Protein AF-X0VYD3-F1 (afdb_monomer_lite)

InterPro domains:
  IPR001264 Glycosyl transferase, family 51 [PF00912] (18-66)
  IPR023346 Lysozyme-like domain superfamily [SSF53955] (6-66)
  IPR036950 Transglycosylase domain [G3DSA:1.10.3810.10] (11-66)
  IPR050396 Glycosyltransferase 51/Transpeptidase [PTHR32282] (4-66)

Secondary structure (DSSP, 8-state):
--------PPEEEE-TTS-EEEEE-SS------GGGS-HHHHHHHHHHH-TTGGGSSS--TTTTT-

Structure (mmCIF, N/CA/C/O backbone):
data_AF-X0VYD3-F1
#
_entry.id   AF-X0VYD3-F1
#
loop_
_atom_site.group_PDB
_atom_site.id
_atom_site.type_symbol
_atom_site.label_atom_id
_atom_site.label_alt_id
_atom_site.label_comp_id
_atom_site.label_asym_id
_atom_site.label_entity_id
_atom_site.label_seq_id
_atom_site.pdbx_PDB_ins_code
_atom_site.Cartn_x
_atom_site.Cartn_y
_atom_site.Cartn_z
_atom_site.occupancy
_atom_site.B_iso_or_equiv
_atom_site.auth_seq_id
_atom_site.auth_comp_id
_atom_site.auth_asym_id
_atom_site.auth_atom_id
_atom_site.pdbx_PDB_model_num
ATOM 1 N N . MET A 1 1 ? -13.520 -8.563 -21.801 1.00 40.25 1 MET A N 1
ATOM 2 C CA . MET A 1 1 ? -14.138 -8.201 -20.515 1.00 40.25 1 MET A CA 1
ATOM 3 C C . MET A 1 1 ? -12.994 -8.226 -19.527 1.00 40.25 1 MET A C 1
ATOM 5 O O . MET A 1 1 ? -12.445 -9.295 -19.319 1.00 40.25 1 MET A O 1
ATOM 9 N N . LEU A 1 2 ? -12.488 -7.056 -19.138 1.00 53.03 2 LEU A N 1
ATOM 10 C CA . LEU A 1 2 ? -11.443 -6.982 -18.117 1.00 53.03 2 LEU A CA 1
ATOM 11 C C . LEU A 1 2 ? -12.110 -7.405 -16.809 1.00 53.03 2 LEU A C 1
ATOM 13 O O . LEU A 1 2 ? -13.192 -6.905 -16.509 1.00 53.03 2 LEU A O 1
ATOM 17 N N . GLU A 1 3 ? -11.537 -8.388 -16.126 1.00 62.78 3 GLU A N 1
ATOM 18 C CA . GLU A 1 3 ? -11.983 -8.770 -14.790 1.00 62.78 3 GLU A CA 1
ATOM 19 C C . GLU A 1 3 ? -11.850 -7.543 -13.886 1.00 62.78 3 GLU A C 1
ATOM 21 O O . GLU A 1 3 ? -10.791 -6.911 -13.844 1.00 62.78 3 GLU A O 1
ATOM 26 N N . GLU A 1 4 ? -12.934 -7.165 -13.214 1.00 69.06 4 GLU A N 1
ATOM 27 C CA . GLU A 1 4 ? -12.845 -6.192 -12.133 1.00 69.06 4 GLU A CA 1
ATOM 28 C C . GLU A 1 4 ? -12.049 -6.854 -11.008 1.00 69.06 4 GLU A C 1
ATOM 30 O O . GLU A 1 4 ? -12.458 -7.861 -10.430 1.00 69.06 4 GLU A O 1
ATOM 35 N N . PHE A 1 5 ? -10.842 -6.344 -10.775 1.00 68.56 5 PHE A N 1
ATOM 36 C CA . PHE A 1 5 ? -9.985 -6.814 -9.701 1.00 68.56 5 PHE A CA 1
ATOM 37 C C . PHE A 1 5 ? -10.494 -6.223 -8.386 1.00 68.56 5 PHE A C 1
ATOM 39 O O . PHE A 1 5 ? -10.219 -5.066 -8.082 1.00 68.56 5 PHE A O 1
ATOM 46 N N . GLU A 1 6 ? -11.235 -7.021 -7.621 1.00 75.38 6 GLU A N 1
ATOM 47 C CA . GLU A 1 6 ? -11.651 -6.699 -6.254 1.00 75.38 6 GLU A CA 1
ATOM 48 C C . GLU A 1 6 ? -10.775 -7.485 -5.265 1.00 75.38 6 GLU A C 1
ATOM 50 O O . GLU A 1 6 ? -11.020 -8.670 -5.010 1.00 75.38 6 GLU A O 1
ATOM 55 N N . PRO A 1 7 ? -9.688 -6.895 -4.740 1.00 72.00 7 PRO A N 1
ATOM 56 C CA . PRO A 1 7 ? -8.840 -7.587 -3.785 1.00 72.00 7 PRO A CA 1
ATOM 57 C C . PRO A 1 7 ? -9.549 -7.746 -2.437 1.00 72.00 7 PRO A C 1
ATOM 59 O O . PRO A 1 7 ? -10.277 -6.873 -1.972 1.00 72.00 7 PRO A O 1
ATOM 62 N N . ASN A 1 8 ? -9.255 -8.847 -1.746 1.00 77.56 8 ASN A N 1
ATOM 63 C CA . ASN A 1 8 ? -9.650 -9.004 -0.350 1.00 77.56 8 ASN A CA 1
ATOM 64 C C . ASN A 1 8 ? -8.862 -8.005 0.518 1.00 77.56 8 ASN A C 1
ATOM 66 O O . ASN A 1 8 ? -7.663 -8.195 0.741 1.00 77.56 8 ASN A O 1
ATOM 70 N N . ILE A 1 9 ? -9.526 -6.942 0.977 1.00 84.81 9 ILE A N 1
ATOM 71 C CA . ILE A 1 9 ? -8.965 -5.921 1.878 1.00 84.81 9 ILE A CA 1
ATOM 72 C C . ILE A 1 9 ? -9.278 -6.217 3.355 1.00 84.81 9 ILE A C 1
ATOM 74 O O . ILE A 1 9 ? -10.026 -7.139 3.688 1.00 84.81 9 ILE A O 1
ATOM 78 N N . ILE A 1 10 ? -8.680 -5.436 4.258 1.00 89.25 10 ILE A N 1
ATOM 79 C CA . ILE A 1 10 ? -8.839 -5.585 5.710 1.00 89.25 10 ILE A CA 1
ATOM 80 C C . ILE A 1 10 ? -10.237 -5.134 6.151 1.00 89.25 10 ILE A C 1
ATOM 82 O O . ILE A 1 10 ? -10.670 -4.027 5.836 1.00 89.25 10 ILE A O 1
ATOM 86 N N . THR A 1 11 ? -10.918 -5.967 6.943 1.00 90.31 11 THR A N 1
ATOM 87 C CA . THR A 1 11 ? -12.117 -5.565 7.691 1.00 90.31 11 THR A CA 1
ATOM 88 C C . THR A 1 11 ? -11.711 -5.036 9.063 1.00 90.31 11 THR A C 1
ATOM 90 O O . THR A 1 11 ? -11.069 -5.752 9.834 1.00 90.31 11 THR A O 1
ATOM 93 N N . TYR A 1 12 ? -12.112 -3.807 9.385 1.00 92.06 12 TYR A N 1
ATOM 94 C CA . TYR A 1 12 ? -11.869 -3.180 10.685 1.00 92.06 12 TYR A CA 1
ATOM 95 C C . TYR A 1 12 ? -13.088 -3.317 11.600 1.00 92.06 12 TYR A C 1
ATOM 97 O O . TYR A 1 12 ? -14.222 -3.079 11.183 1.00 92.06 12 TYR A O 1
ATOM 105 N N . ILE A 1 13 ? -12.849 -3.694 12.854 1.00 94.44 13 ILE A N 1
ATOM 106 C CA . ILE A 1 13 ? -13.865 -3.771 13.908 1.00 94.44 13 ILE A CA 1
ATOM 107 C C . ILE A 1 13 ? -13.688 -2.546 14.803 1.00 94.44 13 ILE A C 1
ATOM 109 O O . ILE A 1 13 ? -12.594 -2.332 15.326 1.00 94.44 13 ILE A O 1
ATOM 113 N N . TYR A 1 14 ? -14.754 -1.766 14.986 1.00 96.50 14 TYR A N 1
ATOM 114 C CA . TYR A 1 14 ? -14.739 -0.518 15.753 1.00 96.50 14 TYR A CA 1
ATOM 115 C C . TYR A 1 14 ? -15.469 -0.659 17.098 1.00 96.50 14 TYR A C 1
ATOM 117 O O . TYR A 1 14 ? -16.451 -1.401 17.189 1.00 96.50 14 TYR A O 1
ATOM 125 N N . SER A 1 15 ? -14.998 0.049 18.129 1.00 95.44 15 SER A N 1
ATOM 126 C CA . SER A 1 15 ? -15.738 0.274 19.377 1.00 95.44 15 SER A CA 1
ATOM 127 C C . SER A 1 15 ? -16.909 1.238 19.158 1.00 95.44 15 SER A C 1
ATOM 129 O O . SER A 1 15 ? -17.035 1.875 18.110 1.00 95.44 15 SER A O 1
ATOM 131 N N . ASP A 1 16 ? -17.764 1.374 20.168 1.00 95.56 16 ASP A N 1
ATOM 132 C CA . ASP A 1 16 ? -18.821 2.388 20.220 1.00 95.56 16 ASP A CA 1
ATOM 133 C C . ASP A 1 16 ? -18.277 3.827 20.256 1.00 95.56 16 ASP A C 1
ATOM 135 O O . ASP A 1 16 ? -18.952 4.750 19.804 1.00 95.56 16 ASP A O 1
ATOM 139 N N . GLU A 1 17 ? -17.042 4.006 20.725 1.00 96.06 17 GLU A N 1
ATOM 140 C CA . GLU A 1 17 ? -16.311 5.279 20.709 1.00 96.06 17 GLU A CA 1
ATOM 141 C C . GLU A 1 17 ? -15.615 5.563 19.359 1.00 96.06 17 GLU A C 1
ATOM 143 O O . GLU A 1 17 ? -15.131 6.673 19.135 1.00 96.06 17 GLU A O 1
ATOM 148 N N . GLY A 1 18 ? -15.615 4.601 18.424 1.00 93.94 18 GLY A N 1
ATOM 149 C CA . GLY A 1 18 ? -15.041 4.740 17.079 1.00 93.94 18 GLY A CA 1
ATOM 150 C C . GLY A 1 18 ? -13.579 4.302 16.945 1.00 93.94 18 GLY A C 1
ATOM 151 O O . GLY A 1 18 ? -12.988 4.478 15.878 1.00 93.94 18 GLY A O 1
ATOM 152 N N . ASP A 1 19 ? -12.999 3.700 17.983 1.00 95.94 19 ASP A N 1
ATOM 153 C CA . ASP A 1 19 ? -11.630 3.180 17.954 1.00 95.94 19 ASP A CA 1
ATOM 154 C C . ASP A 1 19 ? -11.566 1.805 17.288 1.00 95.94 19 ASP A C 1
ATOM 156 O O . ASP A 1 19 ? -12.445 0.965 17.476 1.00 95.94 19 ASP A O 1
ATOM 160 N N . VAL A 1 20 ? -10.495 1.526 16.541 1.00 94.88 20 VAL A N 1
ATOM 161 C CA . VAL A 1 20 ? -10.260 0.187 15.978 1.00 94.88 20 VAL A CA 1
ATOM 162 C C . VAL A 1 20 ? -9.863 -0.773 17.101 1.00 94.88 20 VAL A C 1
ATOM 164 O O . VAL A 1 20 ? -8.804 -0.627 17.709 1.00 94.88 20 VAL A O 1
ATOM 167 N N . ILE A 1 21 ? -10.688 -1.792 17.337 1.00 95.62 21 ILE A N 1
ATOM 168 C CA . ILE A 1 21 ? -10.472 -2.832 18.359 1.00 95.62 21 ILE A CA 1
ATOM 169 C C . ILE A 1 21 ? -10.072 -4.186 17.764 1.00 95.62 21 ILE A C 1
ATOM 171 O O . ILE A 1 21 ? -9.754 -5.121 18.499 1.00 95.62 21 ILE A O 1
ATOM 175 N N . GLY A 1 22 ? -10.073 -4.312 16.436 1.00 92.56 22 GLY A N 1
ATOM 176 C CA . GLY A 1 22 ? -9.645 -5.528 15.761 1.00 92.56 22 GLY A CA 1
ATOM 177 C C . GLY A 1 22 ? -9.577 -5.397 14.244 1.00 92.56 22 GLY A C 1
ATOM 178 O O . GLY A 1 22 ? -10.196 -4.519 13.645 1.00 92.56 22 GLY A O 1
ATOM 179 N N . GLU A 1 23 ? -8.836 -6.317 13.634 1.00 92.19 23 GLU A N 1
ATOM 180 C CA . GLU A 1 23 ? -8.704 -6.474 12.187 1.00 92.19 23 GLU A CA 1
ATOM 181 C C . GLU A 1 23 ? -8.992 -7.936 11.820 1.00 92.19 23 GLU A C 1
ATOM 183 O O . GLU A 1 23 ? -8.508 -8.853 12.489 1.00 92.19 23 GLU A O 1
ATOM 188 N N . TYR A 1 24 ? -9.747 -8.163 10.745 1.00 90.00 24 TYR A N 1
ATOM 189 C CA . TYR A 1 24 ? -9.931 -9.485 10.146 1.00 90.00 24 TYR A CA 1
ATOM 190 C C . TYR A 1 24 ? -9.605 -9.433 8.654 1.00 90.00 24 TYR A C 1
ATOM 192 O O . TYR A 1 24 ? -10.186 -8.644 7.908 1.00 90.00 24 TYR A O 1
ATOM 200 N N . ALA A 1 25 ? -8.666 -10.274 8.218 1.00 89.19 25 ALA A N 1
ATOM 201 C CA . ALA A 1 25 ? -8.291 -10.412 6.817 1.00 89.19 25 ALA A CA 1
ATOM 202 C C . ALA A 1 25 ? -7.655 -11.785 6.557 1.00 89.19 25 ALA A C 1
ATOM 204 O O . ALA A 1 25 ? -6.926 -12.300 7.405 1.00 89.19 25 ALA A O 1
ATOM 205 N N . ILE A 1 26 ? -7.890 -12.351 5.369 1.00 86.75 26 ILE A N 1
ATOM 206 C CA . ILE A 1 26 ? -7.131 -13.516 4.874 1.00 86.75 26 ILE A CA 1
ATOM 207 C C . ILE A 1 26 ? -5.738 -13.060 4.423 1.00 86.75 26 ILE A C 1
ATOM 209 O O . ILE A 1 26 ? -4.736 -13.708 4.713 1.00 86.75 26 ILE A O 1
ATOM 213 N N . GLU A 1 27 ? -5.680 -11.909 3.750 1.00 84.44 27 GLU A N 1
ATOM 214 C CA . GLU A 1 27 ? -4.457 -11.273 3.273 1.00 84.44 27 GLU A CA 1
ATOM 215 C C 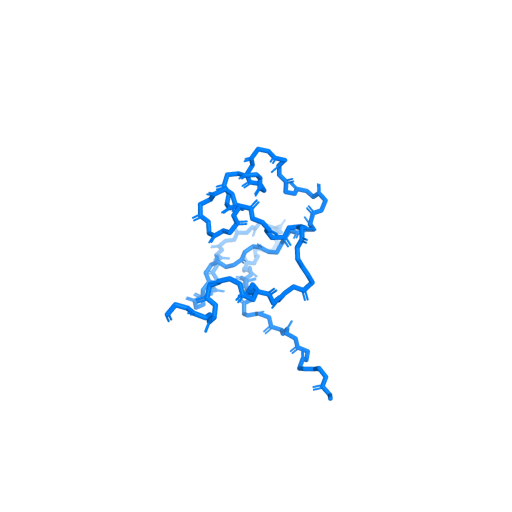. GLU A 1 27 ? -4.412 -9.830 3.774 1.00 84.44 27 GLU A C 1
ATOM 217 O O . GLU A 1 27 ? -5.374 -9.079 3.623 1.00 84.44 27 GLU A O 1
ATOM 222 N N . LYS A 1 28 ? -3.285 -9.413 4.357 1.00 82.50 28 LYS A N 1
ATOM 223 C CA . LYS A 1 28 ? -3.118 -8.039 4.843 1.00 82.50 28 LYS A CA 1
ATOM 224 C C . LYS A 1 28 ? -2.719 -7.116 3.689 1.00 82.50 28 LYS A C 1
ATOM 226 O O . LYS A 1 28 ? -1.546 -6.785 3.527 1.00 82.50 28 LYS A O 1
ATOM 231 N N . ARG A 1 29 ? -3.701 -6.740 2.868 1.00 86.00 29 ARG A N 1
ATOM 232 C CA . ARG A 1 29 ? -3.534 -5.811 1.742 1.00 86.00 29 ARG A CA 1
ATOM 233 C C . ARG A 1 29 ? -3.954 -4.404 2.152 1.00 86.00 29 ARG A C 1
ATOM 235 O O . ARG A 1 29 ? -5.015 -4.218 2.741 1.00 86.00 29 ARG A O 1
ATOM 242 N N . ILE A 1 30 ? -3.107 -3.430 1.834 1.00 84.19 30 ILE A N 1
ATOM 243 C CA . ILE A 1 30 ? -3.393 -2.005 1.996 1.00 84.19 30 ILE A CA 1
ATOM 244 C C . ILE A 1 30 ? -3.393 -1.415 0.595 1.00 84.19 30 ILE A C 1
ATOM 246 O O . ILE A 1 30 ? -2.370 -1.449 -0.090 1.00 84.19 30 ILE A O 1
ATOM 250 N N . GLU A 1 31 ? -4.545 -0.918 0.164 1.00 84.62 31 GLU A N 1
ATOM 251 C CA . GLU A 1 31 ? -4.641 -0.200 -1.098 1.00 84.62 31 GLU A CA 1
ATOM 252 C C . GLU A 1 31 ? -4.085 1.208 -0.928 1.00 84.62 31 GLU A C 1
ATOM 254 O O . GLU A 1 31 ? -4.452 1.928 0.001 1.00 84.62 31 GLU A O 1
ATOM 259 N N . ILE A 1 32 ? -3.191 1.588 -1.836 1.00 88.88 32 ILE A N 1
ATOM 260 C CA . ILE A 1 32 ? -2.669 2.946 -1.936 1.00 88.88 32 ILE A CA 1
ATOM 261 C C . ILE A 1 32 ? -2.760 3.409 -3.393 1.00 88.88 32 ILE A C 1
ATOM 263 O O . ILE A 1 32 ? -2.507 2.611 -4.303 1.00 88.88 32 ILE A O 1
ATOM 267 N N . PRO A 1 33 ? -3.107 4.682 -3.642 1.00 90.62 33 PRO A N 1
ATOM 268 C CA . PRO A 1 33 ? -2.981 5.288 -4.959 1.00 90.62 33 PRO A CA 1
ATOM 269 C C . PRO A 1 33 ? -1.560 5.135 -5.512 1.00 90.62 33 PRO A C 1
ATOM 271 O O . PRO A 1 33 ? -0.575 5.239 -4.782 1.00 90.62 33 PRO A O 1
ATOM 274 N N . TYR A 1 34 ? -1.433 4.945 -6.827 1.00 89.25 34 TYR A N 1
ATOM 275 C CA . TYR A 1 34 ? -0.125 4.823 -7.486 1.00 89.25 34 TYR A CA 1
ATOM 276 C C . TYR A 1 34 ? 0.782 6.045 -7.245 1.00 89.25 34 TYR A C 1
ATOM 278 O O . TYR A 1 34 ? 2.004 5.927 -7.147 1.00 89.25 34 TYR A O 1
ATOM 286 N N . GLU A 1 35 ? 0.168 7.220 -7.141 1.00 93.06 35 GLU A N 1
ATOM 287 C CA . GLU A 1 35 ? 0.821 8.508 -6.900 1.00 93.06 35 GLU A CA 1
ATOM 288 C C . GLU A 1 35 ? 1.476 8.587 -5.514 1.00 93.06 35 GLU A C 1
ATOM 290 O O . GLU A 1 35 ? 2.500 9.254 -5.365 1.00 93.06 35 GLU A O 1
ATOM 295 N N . ASP A 1 36 ? 0.946 7.841 -4.541 1.00 95.50 36 ASP A N 1
ATOM 296 C CA . ASP A 1 36 ? 1.447 7.806 -3.165 1.00 95.50 36 ASP A CA 1
ATOM 297 C C . ASP A 1 36 ? 2.643 6.857 -3.002 1.00 95.50 36 ASP A C 1
ATOM 299 O O . ASP A 1 36 ? 3.314 6.856 -1.966 1.00 95.50 36 ASP A O 1
ATOM 303 N N . ILE A 1 37 ? 2.958 6.052 -4.026 1.00 93.38 37 ILE A N 1
ATOM 304 C CA . ILE A 1 37 ? 4.111 5.152 -3.997 1.00 93.38 37 ILE A CA 1
ATOM 305 C C . ILE A 1 37 ? 5.397 5.984 -4.144 1.00 93.38 37 ILE A C 1
ATOM 307 O O . ILE A 1 37 ? 5.577 6.668 -5.158 1.00 93.38 37 ILE A O 1
ATOM 311 N N . PRO A 1 38 ? 6.359 5.892 -3.205 1.00 95.56 38 PRO A N 1
ATOM 312 C CA . PRO A 1 38 ? 7.617 6.615 -3.327 1.00 95.56 38 PRO A CA 1
ATOM 313 C C . PRO A 1 38 ? 8.386 6.226 -4.593 1.00 95.56 38 PRO A C 1
ATOM 315 O O . PRO A 1 38 ? 8.549 5.047 -4.914 1.00 95.56 38 PRO A O 1
ATOM 318 N N . GLU A 1 39 ? 8.939 7.222 -5.281 1.00 93.88 39 GLU A N 1
ATOM 319 C CA . GLU A 1 39 ? 9.683 7.026 -6.532 1.00 93.88 39 GLU A CA 1
ATOM 320 C C . GLU A 1 39 ? 10.886 6.087 -6.371 1.00 93.88 39 GLU A C 1
ATOM 322 O O . GLU A 1 39 ? 11.180 5.277 -7.247 1.00 93.88 39 GLU A O 1
ATOM 327 N N . VAL A 1 40 ? 11.548 6.1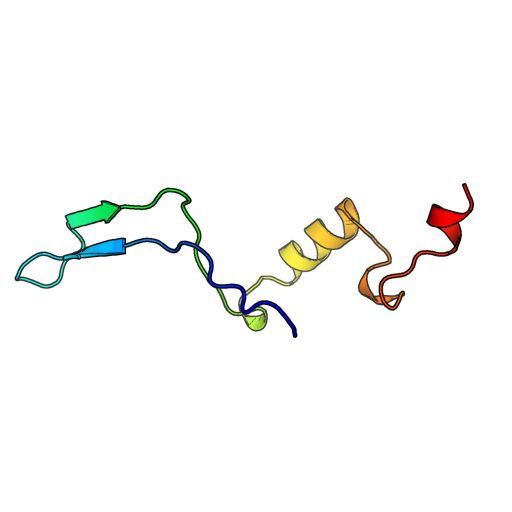24 -5.212 1.00 95.56 40 VAL A N 1
ATOM 328 C CA . VAL A 1 40 ? 12.640 5.196 -4.887 1.00 95.56 40 VAL A CA 1
ATOM 329 C C . VAL A 1 40 ? 12.172 3.736 -4.842 1.00 95.56 40 VAL A C 1
ATOM 331 O O . VAL A 1 40 ? 12.888 2.858 -5.314 1.00 95.56 40 VAL A O 1
ATOM 334 N N . ILE A 1 41 ? 10.961 3.475 -4.340 1.00 92.81 41 ILE A N 1
ATOM 335 C CA . ILE A 1 41 ? 10.385 2.127 -4.266 1.00 92.81 41 ILE A CA 1
ATOM 336 C C . ILE A 1 41 ? 9.979 1.653 -5.659 1.00 92.81 41 ILE A C 1
ATOM 338 O O . ILE A 1 41 ? 10.342 0.542 -6.046 1.00 92.81 41 ILE A O 1
ATOM 342 N N . LYS A 1 42 ? 9.311 2.513 -6.443 1.00 91.25 42 LYS A N 1
ATOM 343 C CA . LYS A 1 42 ? 8.982 2.225 -7.849 1.00 91.25 42 LYS A CA 1
ATOM 344 C C . LYS A 1 42 ? 10.226 1.808 -8.630 1.00 91.25 42 LYS A C 1
ATOM 346 O O . LYS A 1 42 ? 10.247 0.745 -9.244 1.00 91.25 42 LYS A O 1
ATOM 351 N N . ASN A 1 43 ? 11.285 2.609 -8.544 1.00 90.12 43 ASN A N 1
ATOM 352 C CA . ASN A 1 43 ? 12.529 2.340 -9.256 1.00 90.12 43 ASN A CA 1
ATOM 353 C C . ASN A 1 43 ? 13.244 1.080 -8.755 1.00 90.12 43 ASN A C 1
ATOM 355 O O . ASN A 1 43 ? 13.776 0.336 -9.574 1.00 90.12 43 ASN A O 1
ATOM 359 N N . ALA A 1 44 ? 13.238 0.803 -7.447 1.00 92.56 44 ALA A N 1
ATOM 360 C CA . ALA A 1 44 ? 13.853 -0.403 -6.891 1.00 92.56 44 ALA A CA 1
ATOM 361 C C . ALA A 1 44 ? 13.173 -1.692 -7.384 1.00 92.56 44 ALA A C 1
ATOM 363 O O . ALA A 1 44 ? 13.860 -2.644 -7.762 1.00 92.56 44 ALA A O 1
ATOM 364 N N . ILE A 1 45 ? 11.837 -1.707 -7.418 1.00 90.00 45 ILE A N 1
ATOM 365 C CA . ILE A 1 45 ? 11.058 -2.851 -7.911 1.00 90.00 45 ILE A CA 1
ATOM 366 C C . ILE A 1 45 ? 11.318 -3.047 -9.405 1.00 90.00 45 ILE A C 1
ATOM 368 O O . ILE A 1 45 ? 11.691 -4.138 -9.826 1.00 90.00 45 ILE A O 1
ATOM 372 N N . ILE A 1 46 ? 11.207 -1.979 -10.198 1.00 88.81 46 ILE A N 1
ATOM 373 C CA . ILE A 1 46 ? 11.430 -2.031 -11.648 1.00 88.81 46 ILE A CA 1
ATOM 374 C C . ILE A 1 46 ? 12.852 -2.490 -11.966 1.00 88.81 46 ILE A C 1
ATOM 376 O O . ILE A 1 46 ? 13.037 -3.372 -12.791 1.00 88.81 46 ILE A O 1
ATOM 380 N N . ALA A 1 47 ? 13.868 -1.966 -11.282 1.00 87.06 47 ALA A N 1
ATOM 381 C CA . ALA A 1 47 ? 15.251 -2.383 -11.499 1.00 87.06 47 ALA A CA 1
ATOM 382 C C . ALA A 1 47 ? 15.507 -3.865 -11.162 1.00 87.06 47 ALA A C 1
ATOM 384 O O . ALA A 1 47 ? 16.448 -4.446 -11.701 1.00 87.06 47 ALA A O 1
ATOM 385 N N . THR A 1 48 ? 14.703 -4.462 -10.279 1.00 89.00 48 THR A N 1
ATOM 386 C CA . THR A 1 48 ? 14.847 -5.864 -9.860 1.00 89.00 48 THR A CA 1
ATOM 387 C C . THR A 1 48 ? 14.082 -6.814 -10.777 1.00 89.00 48 THR A C 1
ATOM 389 O O . THR A 1 48 ? 14.639 -7.820 -11.207 1.00 89.00 48 THR A O 1
ATOM 392 N N . GLU A 1 49 ? 12.829 -6.489 -11.093 1.00 86.75 49 GLU A N 1
ATOM 393 C CA . GLU A 1 49 ? 11.932 -7.362 -11.857 1.00 86.75 49 GLU A CA 1
ATOM 394 C C . GLU A 1 49 ? 12.103 -7.177 -13.371 1.00 86.75 49 GLU A C 1
ATOM 396 O O . GLU A 1 49 ? 12.243 -8.145 -14.118 1.00 86.75 49 GLU A O 1
ATOM 401 N N . ASP A 1 50 ? 12.123 -5.925 -13.836 1.00 82.00 50 ASP A N 1
ATOM 402 C CA . ASP A 1 50 ? 12.215 -5.589 -15.255 1.00 82.00 50 ASP A CA 1
ATOM 403 C C . ASP A 1 50 ? 12.746 -4.160 -15.485 1.00 82.00 50 ASP A C 1
ATOM 405 O O . ASP A 1 50 ? 11.981 -3.196 -15.592 1.00 82.00 50 ASP A O 1
ATOM 409 N N . PRO A 1 51 ? 14.069 -3.986 -15.649 1.00 80.81 51 PRO A N 1
ATOM 410 C CA . PRO A 1 51 ? 14.677 -2.672 -15.868 1.00 80.81 51 PRO A CA 1
ATOM 411 C C . PRO A 1 51 ? 14.179 -1.934 -17.121 1.00 80.81 51 PRO A C 1
ATOM 413 O O . PRO A 1 51 ? 14.479 -0.752 -17.309 1.00 80.81 51 PRO A O 1
ATOM 416 N N . ARG A 1 52 ? 13.478 -2.623 -18.031 1.00 78.62 52 ARG A N 1
ATOM 417 C CA . ARG A 1 52 ? 12.945 -2.069 -19.282 1.00 78.62 52 ARG A CA 1
ATOM 418 C C . ARG A 1 52 ? 11.428 -1.935 -19.257 1.00 78.62 52 ARG A C 1
ATOM 420 O O . ARG A 1 52 ? 1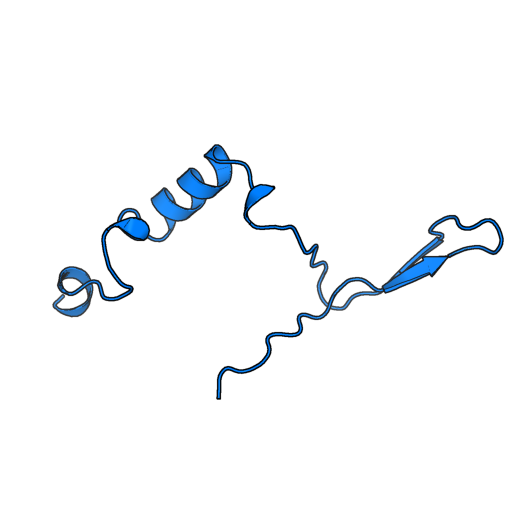0.866 -1.596 -20.297 1.00 78.62 52 ARG A O 1
ATOM 427 N N . PHE A 1 53 ? 10.806 -2.072 -18.089 1.00 79.69 53 PHE A N 1
ATOM 428 C CA . PHE A 1 53 ? 9.362 -2.007 -17.892 1.00 79.69 53 PHE A CA 1
ATOM 429 C C . PHE A 1 53 ? 8.698 -0.830 -18.626 1.00 79.69 53 PHE A C 1
ATOM 431 O O . PHE A 1 53 ? 7.760 -1.025 -19.394 1.00 79.69 53 PHE A O 1
ATOM 438 N N . TYR A 1 54 ? 9.239 0.387 -18.488 1.00 78.69 54 TYR A N 1
ATOM 439 C CA . TYR A 1 54 ? 8.718 1.579 -19.178 1.00 78.69 54 TYR A CA 1
ATOM 440 C C . TYR A 1 54 ? 9.128 1.702 -20.653 1.00 78.69 54 TYR A C 1
ATOM 442 O O . TYR A 1 54 ? 8.530 2.469 -21.404 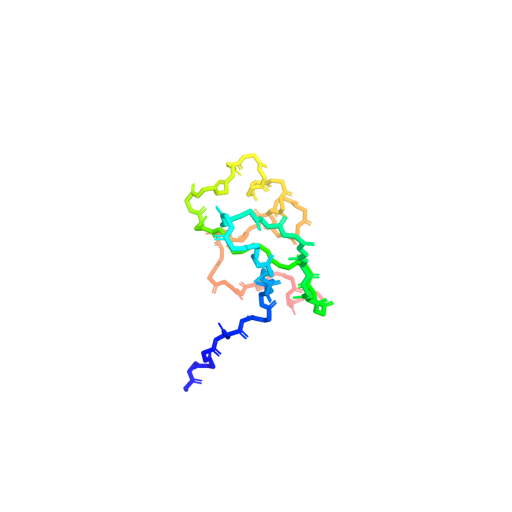1.00 78.69 54 TYR A O 1
ATOM 450 N N . ASN A 1 55 ? 10.154 0.969 -21.079 1.00 77.88 55 ASN A N 1
ATOM 451 C CA . ASN A 1 55 ? 10.730 1.056 -22.421 1.00 77.88 55 ASN A CA 1
ATOM 452 C C . ASN A 1 55 ? 10.084 0.079 -23.411 1.00 77.88 55 ASN A C 1
ATOM 454 O O . ASN A 1 55 ? 10.299 0.201 -24.619 1.00 77.88 55 ASN A O 1
ATOM 458 N N . HIS A 1 56 ? 9.289 -0.879 -22.933 1.00 73.06 56 HIS A N 1
ATOM 459 C CA . HIS A 1 56 ? 8.539 -1.791 -23.785 1.00 73.06 56 HIS A CA 1
ATOM 460 C C . HIS A 1 56 ? 7.055 -1.813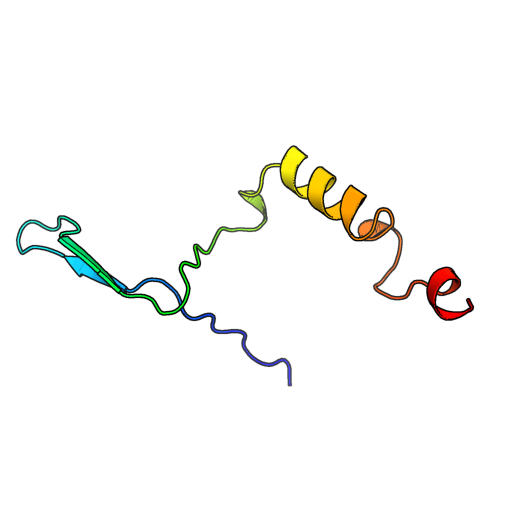 -23.429 1.00 73.06 56 HIS A C 1
ATOM 462 O O . HIS A 1 56 ? 6.661 -1.734 -22.271 1.00 73.06 56 HIS A O 1
ATOM 468 N N . ARG A 1 57 ? 6.197 -1.993 -24.436 1.00 64.00 57 ARG A N 1
ATOM 469 C CA . ARG A 1 57 ? 4.734 -2.055 -24.261 1.00 64.00 57 ARG A CA 1
ATOM 470 C C . ARG A 1 57 ? 4.253 -3.422 -23.734 1.00 64.00 57 ARG A C 1
ATOM 472 O O . ARG A 1 57 ? 3.208 -3.897 -24.159 1.00 64.00 57 ARG A O 1
ATOM 479 N N . GLY A 1 58 ? 5.035 -4.067 -22.864 1.00 59.56 58 GLY A N 1
ATOM 480 C CA . GLY A 1 58 ? 4.727 -5.381 -22.281 1.00 59.56 58 GLY A CA 1
ATOM 481 C C . GLY A 1 58 ? 5.166 -6.595 -23.110 1.00 59.56 58 GLY A C 1
ATOM 482 O O . GLY A 1 58 ? 4.690 -7.696 -22.864 1.00 59.56 58 GLY A O 1
ATOM 483 N N . PHE A 1 59 ? 6.056 -6.419 -24.094 1.00 58.62 59 PHE A N 1
ATOM 484 C CA . PHE A 1 59 ? 6.643 -7.525 -24.859 1.00 58.62 59 PHE A CA 1
ATOM 485 C C . PHE A 1 59 ? 8.155 -7.325 -24.986 1.00 58.62 59 PHE A C 1
ATOM 487 O O . PHE A 1 59 ? 8.619 -6.470 -25.746 1.00 58.62 59 PHE A O 1
ATOM 494 N N . ASP A 1 60 ? 8.934 -8.118 -24.252 1.00 61.34 60 ASP A N 1
ATOM 495 C CA . ASP A 1 60 ? 10.380 -8.176 -24.437 1.00 61.34 60 ASP A CA 1
ATOM 496 C C . ASP A 1 60 ? 10.737 -9.200 -25.523 1.00 61.34 60 ASP A C 1
ATOM 498 O O . ASP A 1 60 ? 10.960 -10.383 -25.262 1.00 61.34 60 ASP A O 1
ATOM 502 N N . LEU A 1 61 ? 10.813 -8.732 -26.771 1.00 60.47 61 LEU A N 1
ATOM 503 C CA . LEU A 1 61 ? 11.191 -9.560 -27.923 1.00 60.47 61 LEU A CA 1
ATOM 504 C C . LEU A 1 61 ? 12.589 -10.187 -27.787 1.00 60.47 61 LEU A C 1
ATOM 506 O O . LEU A 1 61 ? 12.861 -11.191 -28.438 1.00 60.47 61 LEU A O 1
ATOM 510 N N . ARG A 1 62 ? 13.485 -9.622 -26.966 1.00 62.59 62 ARG A N 1
ATOM 511 C CA . ARG A 1 62 ? 14.831 -10.185 -26.765 1.00 62.59 62 ARG A CA 1
ATOM 512 C C . ARG A 1 62 ? 14.845 -11.305 -25.725 1.00 62.59 62 ARG A C 1
ATOM 514 O O . ARG A 1 62 ? 15.609 -12.247 -25.897 1.00 62.59 62 ARG A O 1
ATOM 521 N N . GLY A 1 63 ? 14.007 -11.221 -24.691 1.00 59.97 63 GLY A N 1
ATOM 522 C CA . GLY A 1 63 ? 13.828 -12.282 -23.695 1.00 59.97 63 GLY A CA 1
ATOM 523 C C . GLY A 1 63 ? 13.063 -13.492 -24.238 1.00 59.97 63 GLY A C 1
ATOM 524 O O . GLY A 1 63 ? 13.414 -14.621 -23.918 1.00 59.97 63 GLY A O 1
ATOM 525 N N . ALA A 1 64 ? 12.077 -13.271 -25.115 1.00 60.47 64 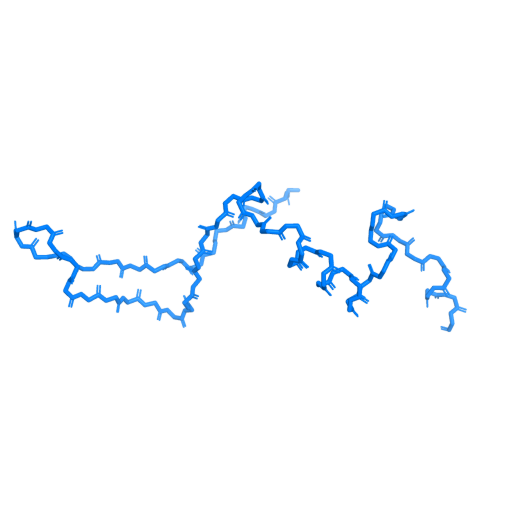ALA A N 1
ATOM 526 C CA . ALA A 1 64 ? 11.271 -14.338 -25.722 1.00 60.47 64 ALA A CA 1
ATOM 527 C C . ALA A 1 64 ? 12.003 -15.168 -26.800 1.00 60.47 64 ALA A C 1
ATOM 529 O O . ALA A 1 64 ? 11.536 -16.244 -27.161 1.00 60.47 64 ALA A O 1
ATOM 530 N N . LEU A 1 65 ? 13.117 -14.662 -27.343 1.00 60.25 65 LEU A N 1
ATOM 531 C CA . LEU A 1 65 ? 13.918 -15.320 -28.386 1.00 60.25 65 LEU A CA 1
ATOM 532 C C . LEU A 1 65 ? 15.150 -16.068 -27.840 1.00 60.25 65 LEU A C 1
ATOM 534 O O . LEU A 1 65 ? 15.976 -16.516 -28.639 1.00 60.25 65 LEU A O 1
ATOM 538 N N . ARG A 1 66 ? 15.301 -16.179 -26.514 1.00 54.41 66 ARG A N 1
ATOM 539 C CA . ARG A 1 66 ? 16.346 -17.002 -25.892 1.00 54.41 66 ARG A CA 1
ATOM 540 C C . ARG A 1 66 ? 15.880 -18.437 -25.676 1.00 54.41 66 ARG A C 1
ATOM 542 O O . ARG A 1 66 ? 14.720 -18.618 -25.258 1.00 54.41 66 ARG A O 1
#

Foldseek 3Di:
DPPPDDDFEKDFDADPVGDGPDIDTPDHDDDDPPVPDDPVNVCVVCVVPPVCVVVDPPDDPPVVVD

Organism: NCBI:txid412755

Sequence (66 aa):
MLEEFEPNIITYIYSDEGDVIGEYAIEKRIEIPYEDIPEVIKNAIIATEDPRFYNHRGFDLRGALR

Radius of gyration: 18.79 Å; chains: 1; bounding box: 35×26×49 Å

pLDDT: mean 81.85, std 13.68, range [40.25, 96.5]